Protein AF-A0A3B0WH65-F1 (afdb_monomer_lite)

Radius of gyration: 17.6 Å; chains: 1; bounding box: 37×39×39 Å

Foldseek 3Di:
DDCVVVLVVCPPHPNVVVSVCVVVVCCVVQPCVVPVCSVQVVVLVVVADPPDCPPPDDRWDWDFDPPDLAGEIAISDQDDPVSVVVNVVSVVSVDDAADGFYYYRNDTDDHVDSVSVVD

pLDDT: mean 86.98, std 14.29, range [37.62, 97.75]

Structure (mmCIF, N/CA/C/O backbone):
data_AF-A0A3B0WH65-F1
#
_entry.id   AF-A0A3B0WH65-F1
#
loop_
_atom_site.group_PDB
_atom_site.id
_atom_site.type_symbol
_atom_site.label_atom_id
_atom_site.label_alt_id
_atom_site.label_comp_id
_atom_site.label_asym_id
_atom_site.label_entity_id
_atom_site.label_seq_id
_atom_site.pdbx_PDB_ins_code
_atom_site.Cartn_x
_atom_site.Cartn_y
_atom_site.Cartn_z
_atom_site.occupancy
_atom_site.B_iso_or_equiv
_atom_site.auth_seq_id
_atom_site.auth_comp_id
_atom_site.auth_asym_id
_atom_site.auth_atom_id
_atom_site.pdbx_PDB_model_num
ATOM 1 N N . MET A 1 1 ? -5.323 2.605 -13.880 1.00 69.75 1 MET A N 1
ATOM 2 C CA . MET A 1 1 ? -4.071 2.865 -13.132 1.00 69.75 1 MET A CA 1
ATOM 3 C C . MET A 1 1 ? -3.263 3.878 -13.928 1.00 69.75 1 MET A C 1
ATOM 5 O O . MET A 1 1 ? -3.169 3.703 -15.133 1.00 69.75 1 MET A O 1
ATOM 9 N N . ASN A 1 2 ? -2.765 4.952 -13.312 1.00 82.69 2 ASN A N 1
ATOM 10 C CA . ASN A 1 2 ? -1.938 5.948 -14.005 1.00 82.69 2 ASN A CA 1
ATOM 11 C C . ASN A 1 2 ? -0.460 5.618 -13.758 1.00 82.69 2 ASN A C 1
ATOM 13 O O . ASN A 1 2 ? -0.014 5.680 -12.615 1.00 82.69 2 ASN A O 1
ATOM 17 N N . VAL A 1 3 ? 0.268 5.239 -14.810 1.00 90.00 3 VAL A N 1
ATOM 18 C CA . VAL A 1 3 ? 1.693 4.861 -14.741 1.00 90.00 3 VAL A CA 1
ATOM 19 C C . VAL A 1 3 ? 2.622 5.925 -15.319 1.00 90.00 3 VAL A C 1
ATOM 21 O O . VAL A 1 3 ? 3.833 5.761 -15.259 1.00 90.00 3 VAL A O 1
ATOM 24 N N . ASN A 1 4 ? 2.097 7.046 -15.819 1.00 92.94 4 ASN A N 1
ATOM 25 C CA . ASN A 1 4 ? 2.896 8.058 -16.518 1.00 92.94 4 ASN A CA 1
ATOM 26 C C . ASN A 1 4 ? 4.051 8.570 -15.653 1.00 92.94 4 ASN A C 1
ATOM 28 O O . ASN A 1 4 ? 5.181 8.686 -16.121 1.00 92.94 4 ASN A O 1
ATOM 32 N N . ARG A 1 5 ? 3.788 8.773 -14.355 1.00 93.31 5 ARG A N 1
ATOM 33 C CA . ARG A 1 5 ? 4.811 9.227 -13.412 1.00 93.31 5 ARG A CA 1
ATOM 34 C C . ARG A 1 5 ? 5.963 8.231 -13.253 1.00 93.31 5 ARG A C 1
ATOM 36 O O . ARG A 1 5 ? 7.098 8.651 -13.070 1.00 93.31 5 ARG A O 1
ATOM 43 N N . LEU A 1 6 ? 5.691 6.929 -13.337 1.00 93.62 6 LEU A N 1
ATOM 44 C CA . LEU A 1 6 ? 6.733 5.902 -13.302 1.00 93.62 6 LEU A CA 1
ATOM 45 C C . LEU A 1 6 ? 7.637 6.006 -14.538 1.00 93.62 6 LEU A C 1
ATOM 47 O O . LEU A 1 6 ? 8.855 6.009 -14.396 1.00 93.62 6 LEU A O 1
ATOM 51 N N . PHE A 1 7 ? 7.050 6.161 -15.728 1.00 94.94 7 PHE A N 1
ATOM 52 C CA . PHE A 1 7 ? 7.796 6.293 -16.985 1.00 94.94 7 PHE A CA 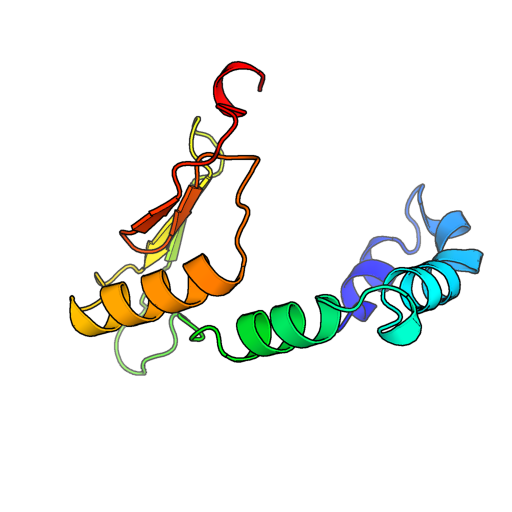1
ATOM 53 C C . PHE A 1 7 ? 8.672 7.549 -16.995 1.00 94.94 7 PHE A C 1
ATOM 55 O O . PHE A 1 7 ? 9.814 7.498 -17.440 1.00 94.94 7 PHE A O 1
ATOM 62 N N . GLU A 1 8 ? 8.167 8.663 -16.459 1.00 94.69 8 GLU A N 1
ATOM 63 C CA . GLU A 1 8 ? 8.951 9.889 -16.276 1.00 94.69 8 GLU A CA 1
ATOM 64 C C . GLU A 1 8 ? 10.156 9.680 -15.352 1.00 94.69 8 GLU A C 1
ATOM 66 O O . GLU A 1 8 ? 11.241 10.150 -15.668 1.00 94.69 8 GLU A O 1
ATOM 71 N N . LEU A 1 9 ? 9.974 8.982 -14.225 1.00 94.94 9 LEU A N 1
ATOM 72 C CA . LEU A 1 9 ? 11.039 8.739 -13.243 1.00 94.94 9 LEU A CA 1
ATOM 73 C C . LEU A 1 9 ? 12.101 7.749 -13.734 1.00 94.94 9 LEU A C 1
ATOM 75 O O . LEU A 1 9 ? 13.241 7.792 -13.278 1.00 94.94 9 LEU A O 1
ATOM 79 N N . MET A 1 10 ? 11.716 6.825 -14.611 1.00 96.25 10 MET A N 1
ATOM 80 C CA . MET A 1 10 ? 12.624 5.829 -15.175 1.00 96.25 10 MET A CA 1
ATOM 81 C C . MET A 1 10 ? 13.405 6.357 -16.377 1.00 96.25 10 MET A C 1
ATOM 83 O O . MET A 1 10 ? 14.479 5.821 -16.665 1.00 96.25 10 MET A O 1
ATOM 87 N N . ARG A 1 11 ? 12.893 7.388 -17.058 1.00 95.19 11 ARG A N 1
ATOM 88 C CA . ARG A 1 11 ? 13.588 8.020 -18.177 1.00 95.19 11 ARG A CA 1
ATOM 89 C C . ARG A 1 11 ? 14.926 8.585 -17.707 1.00 95.19 11 ARG A C 1
ATOM 91 O O . ARG A 1 11 ? 15.012 9.117 -16.604 1.00 95.19 11 ARG A O 1
ATOM 98 N N . GLU A 1 12 ? 15.965 8.427 -18.522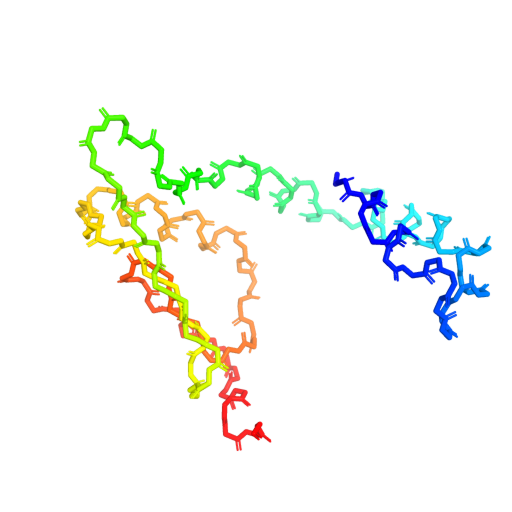 1.00 92.56 12 GLU A N 1
ATOM 99 C CA . GLU A 1 12 ? 17.339 8.861 -18.195 1.00 92.56 12 GLU A CA 1
ATOM 100 C C . GLU A 1 12 ? 17.947 8.170 -16.953 1.00 92.56 12 GLU A C 1
ATOM 102 O O . GLU A 1 12 ? 19.018 8.546 -16.473 1.00 92.56 12 GLU A O 1
ATOM 107 N N . SER A 1 13 ? 17.308 7.116 -16.438 1.00 95.50 13 SER A N 1
ATOM 108 C CA . SER A 1 13 ? 17.861 6.271 -15.380 1.00 95.50 13 SER A CA 1
ATOM 109 C C . SER A 1 13 ? 18.522 5.018 -15.963 1.00 95.50 13 SER A C 1
ATOM 111 O O . SER A 1 13 ? 18.403 4.702 -17.145 1.00 95.50 13 SER A O 1
ATOM 113 N N . LYS A 1 14 ? 19.155 4.209 -15.106 1.00 96.81 14 LYS A N 1
ATOM 114 C CA . LYS A 1 14 ? 19.660 2.877 -15.495 1.00 96.81 14 LYS A CA 1
ATOM 115 C C . LYS A 1 14 ? 18.560 1.911 -15.963 1.00 96.81 14 LYS A C 1
ATOM 117 O O . LYS A 1 14 ? 18.880 0.835 -16.454 1.00 96.81 14 LYS A O 1
ATOM 122 N N . LEU A 1 15 ? 17.291 2.269 -15.768 1.00 96.38 15 LEU A N 1
ATOM 123 C CA . LEU A 1 15 ? 16.129 1.475 -16.152 1.00 96.38 15 LEU A CA 1
ATOM 124 C C . LEU A 1 15 ? 15.496 1.935 -17.474 1.00 96.38 15 LEU A C 1
ATOM 126 O O . LEU A 1 15 ? 14.497 1.350 -17.880 1.00 96.38 15 LEU A O 1
ATOM 130 N N . ASP A 1 16 ? 16.053 2.952 -18.139 1.00 96.00 16 ASP A N 1
ATOM 131 C CA . ASP A 1 16 ? 15.484 3.551 -19.355 1.00 96.00 16 ASP A CA 1
ATOM 132 C C . ASP A 1 16 ? 15.233 2.513 -20.463 1.00 96.00 16 ASP A C 1
ATOM 134 O O . ASP A 1 16 ? 14.134 2.447 -21.006 1.00 96.00 16 ASP A O 1
ATOM 138 N N . ALA A 1 17 ? 16.178 1.591 -20.680 1.00 96.38 17 ALA A N 1
ATOM 139 C CA . ALA A 1 17 ? 16.040 0.510 -21.662 1.00 96.38 17 ALA A CA 1
ATOM 140 C C . ALA A 1 17 ? 14.815 -0.396 -21.419 1.00 96.38 17 ALA A C 1
ATOM 142 O O . ALA A 1 17 ? 14.281 -0.990 -22.351 1.00 96.38 17 ALA A O 1
ATOM 143 N N . TRP A 1 18 ? 14.332 -0.509 -20.176 1.00 97.19 18 TRP A N 1
ATOM 144 C CA . TRP A 1 18 ? 13.152 -1.324 -19.876 1.00 97.19 18 TRP A CA 1
ATOM 145 C C . TRP A 1 18 ? 11.850 -0.672 -20.368 1.00 97.19 18 TRP A C 1
ATOM 147 O O . TRP A 1 18 ? 10.862 -1.373 -20.610 1.00 97.19 18 TRP A O 1
ATOM 157 N N . LEU A 1 19 ? 11.844 0.650 -20.583 1.00 95.81 19 LEU A N 1
ATOM 158 C CA . LEU A 1 19 ? 10.677 1.390 -21.070 1.00 95.81 19 LEU A CA 1
ATOM 159 C C . LEU A 1 19 ? 10.203 0.912 -22.447 1.00 95.81 19 LEU A C 1
ATOM 161 O O . LEU A 1 19 ? 9.009 1.005 -22.724 1.00 95.81 19 LEU A O 1
ATOM 165 N N . GLU A 1 20 ? 11.097 0.345 -23.266 1.00 95.62 20 GLU A N 1
ATOM 166 C CA . GLU A 1 20 ? 10.770 -0.209 -24.587 1.00 95.62 20 GLU A CA 1
ATOM 167 C C . GLU A 1 20 ? 9.718 -1.326 -24.519 1.00 95.62 20 GLU A C 1
ATOM 169 O O . GLU A 1 20 ? 8.906 -1.476 -25.430 1.00 95.62 20 GLU A O 1
ATOM 174 N N . THR A 1 21 ? 9.705 -2.101 -23.429 1.00 96.69 21 THR A N 1
ATOM 175 C CA . THR A 1 21 ? 8.800 -3.253 -23.262 1.00 96.69 21 THR A CA 1
ATOM 176 C C . THR A 1 21 ? 7.804 -3.097 -22.118 1.00 96.69 21 THR A C 1
ATOM 178 O O . THR A 1 21 ? 6.822 -3.837 -22.054 1.00 96.69 21 THR A O 1
ATOM 181 N N . LEU A 1 22 ? 8.055 -2.166 -21.194 1.00 95.00 22 LEU A N 1
ATOM 182 C CA . LEU A 1 22 ? 7.321 -2.072 -19.932 1.00 95.00 22 LEU A CA 1
ATOM 183 C C . LEU A 1 22 ? 5.822 -1.806 -20.130 1.00 95.00 22 LEU A C 1
ATOM 185 O O . LEU A 1 22 ? 5.008 -2.394 -19.422 1.00 95.00 22 LEU A O 1
ATOM 189 N N . ASP A 1 23 ? 5.440 -0.952 -21.084 1.00 93.31 23 ASP A N 1
ATOM 190 C CA . ASP A 1 23 ? 4.026 -0.614 -21.320 1.00 93.31 23 ASP A CA 1
ATOM 191 C C . ASP A 1 23 ? 3.204 -1.845 -21.728 1.00 93.31 23 ASP A C 1
ATOM 193 O O . ASP A 1 23 ? 2.145 -2.123 -21.161 1.00 93.31 23 ASP A O 1
ATOM 197 N N . GLU A 1 24 ? 3.739 -2.641 -22.652 1.00 93.25 24 GLU A N 1
ATOM 198 C CA . GLU A 1 24 ? 3.101 -3.874 -23.105 1.00 93.25 24 GLU A CA 1
ATOM 199 C C . GLU A 1 24 ? 3.050 -4.921 -21.981 1.00 93.25 24 GLU A C 1
ATOM 201 O O . GLU A 1 24 ? 2.014 -5.543 -21.747 1.00 93.25 24 GLU A O 1
ATOM 206 N N . GLN A 1 25 ? 4.131 -5.057 -21.206 1.00 93.94 25 GLN A N 1
ATOM 207 C CA . GLN A 1 25 ? 4.173 -5.959 -20.050 1.00 93.94 25 GLN A CA 1
ATOM 208 C C . GLN A 1 25 ? 3.133 -5.592 -18.982 1.00 93.94 25 GLN A C 1
ATOM 210 O O . GLN A 1 25 ? 2.489 -6.481 -18.424 1.00 93.94 25 GLN A O 1
ATOM 215 N N . ILE A 1 26 ? 2.925 -4.299 -18.712 1.00 92.25 26 ILE A N 1
ATOM 216 C CA . ILE A 1 26 ? 1.899 -3.829 -17.770 1.00 92.25 26 ILE A CA 1
ATOM 217 C C . ILE A 1 26 ? 0.499 -4.168 -18.291 1.00 92.25 26 ILE A C 1
ATOM 219 O O . ILE A 1 26 ? -0.322 -4.676 -17.524 1.00 92.25 26 ILE A O 1
ATOM 223 N N . LYS A 1 27 ? 0.219 -3.924 -19.578 1.00 89.50 27 LYS A N 1
ATOM 224 C CA . LYS A 1 27 ? -1.082 -4.241 -20.194 1.00 89.50 27 LYS A CA 1
ATOM 225 C C . LYS A 1 27 ? -1.396 -5.731 -20.118 1.00 89.50 27 LYS A C 1
ATOM 227 O O . LYS A 1 27 ? -2.498 -6.100 -19.719 1.00 89.50 27 LYS A O 1
ATOM 232 N N . GLN A 1 28 ? -0.421 -6.579 -20.435 1.00 89.62 28 GLN A N 1
ATOM 233 C CA . GLN A 1 28 ? -0.575 -8.032 -20.366 1.00 89.62 28 GLN A CA 1
ATOM 234 C C . GLN A 1 28 ? -0.726 -8.523 -18.919 1.00 89.62 28 GLN A C 1
ATOM 236 O O . GLN A 1 28 ? -1.600 -9.340 -18.624 1.00 89.62 28 GLN A O 1
ATOM 241 N N . GLY A 1 29 ? 0.089 -8.000 -17.999 1.00 87.62 29 GLY A N 1
ATOM 242 C CA . GLY A 1 29 ? 0.083 -8.394 -16.589 1.00 87.62 29 GLY A CA 1
ATOM 243 C C . GLY A 1 29 ? -1.155 -7.939 -15.811 1.00 87.62 29 GLY A C 1
ATOM 244 O O . GLY A 1 29 ? -1.539 -8.597 -14.847 1.00 87.62 29 GLY A O 1
ATOM 245 N N . LEU A 1 30 ? -1.800 -6.846 -16.230 1.00 85.00 30 LEU A N 1
ATOM 246 C CA . LEU A 1 30 ? -3.014 -6.295 -15.613 1.00 85.00 30 LEU A CA 1
ATOM 247 C C . LEU A 1 30 ? -4.271 -6.505 -16.474 1.00 85.00 30 LEU A C 1
ATOM 249 O O . LEU A 1 30 ? -5.246 -5.763 -16.340 1.00 85.00 30 LEU A O 1
ATOM 253 N N . CYS A 1 31 ? -4.264 -7.511 -17.350 1.00 81.19 31 CYS A N 1
ATOM 254 C CA . CYS A 1 31 ? -5.432 -7.869 -18.144 1.00 81.19 31 CYS A CA 1
ATOM 255 C C . CYS A 1 31 ? -6.474 -8.619 -17.295 1.00 81.19 31 CYS A C 1
ATOM 257 O O . CYS A 1 31 ? -6.165 -9.617 -16.637 1.00 81.19 31 CYS A O 1
ATOM 259 N N . ASN A 1 32 ? -7.726 -8.152 -17.329 1.00 71.12 32 ASN A N 1
ATOM 260 C CA . ASN A 1 32 ? -8.833 -8.755 -16.579 1.00 71.12 32 ASN A CA 1
ATOM 261 C C . ASN A 1 32 ? -9.188 -10.169 -17.065 1.00 71.12 32 ASN A C 1
ATOM 263 O O . ASN A 1 32 ? -9.625 -10.983 -16.254 1.00 71.12 32 ASN A O 1
ATOM 267 N N . ASP A 1 33 ? -8.941 -10.482 -18.340 1.00 69.56 33 ASP A N 1
ATOM 268 C CA . ASP A 1 33 ? -9.236 -11.800 -18.919 1.00 69.56 33 ASP A CA 1
ATOM 269 C C . ASP A 1 33 ? -8.373 -12.914 -18.302 1.00 69.56 33 ASP A C 1
ATOM 271 O O . ASP A 1 33 ? -8.770 -14.077 -18.266 1.00 69.56 33 ASP A O 1
ATOM 275 N N . THR A 1 34 ? -7.210 -12.552 -17.754 1.00 65.31 34 THR A N 1
ATOM 276 C CA . THR A 1 34 ? -6.245 -13.491 -17.169 1.00 65.31 34 THR A CA 1
ATOM 277 C C . THR A 1 34 ? -6.472 -13.707 -15.666 1.00 65.31 34 THR A C 1
ATOM 279 O O . THR A 1 34 ? -6.111 -14.753 -15.127 1.00 65.31 34 THR A O 1
ATOM 282 N N . TYR A 1 35 ? -7.085 -12.744 -14.964 1.00 73.19 35 TYR A N 1
ATOM 283 C CA . TYR A 1 35 ? -7.181 -12.743 -13.499 1.00 73.19 35 TYR A CA 1
ATOM 284 C C . TYR A 1 35 ? -8.588 -12.385 -13.008 1.00 73.19 35 TYR A C 1
ATOM 286 O O . TYR A 1 35 ? -8.899 -11.226 -12.743 1.00 73.19 35 TYR A O 1
ATOM 294 N N . GLY A 1 36 ? -9.422 -13.399 -12.760 1.00 78.06 36 GLY A N 1
ATOM 295 C CA . GLY A 1 36 ? -10.838 -13.209 -12.401 1.00 78.06 36 GLY A CA 1
ATOM 296 C C . GLY A 1 36 ? -11.127 -12.389 -11.130 1.00 78.06 36 GLY A C 1
ATOM 297 O O . GLY A 1 36 ? -12.251 -11.931 -10.949 1.00 78.06 36 GLY A O 1
ATOM 298 N N . LYS A 1 37 ? -10.142 -12.163 -10.246 1.00 84.88 37 LYS A N 1
ATOM 299 C CA . LYS A 1 37 ? -10.293 -11.299 -9.054 1.00 84.88 37 LYS A CA 1
ATOM 300 C C . LYS A 1 37 ? -9.855 -9.850 -9.272 1.00 84.88 37 LYS A C 1
ATOM 302 O O . LYS A 1 37 ? -10.177 -9.000 -8.443 1.00 84.88 37 LYS A O 1
ATOM 307 N N . LEU A 1 38 ? -9.144 -9.558 -10.363 1.00 87.38 38 LEU A N 1
ATOM 308 C CA . LEU A 1 38 ? -8.526 -8.253 -10.592 1.00 87.38 38 LEU A CA 1
ATOM 309 C C . LEU A 1 38 ? -9.565 -7.133 -10.651 1.00 87.38 38 LEU A C 1
ATOM 311 O O . LEU A 1 38 ? -9.392 -6.119 -9.980 1.00 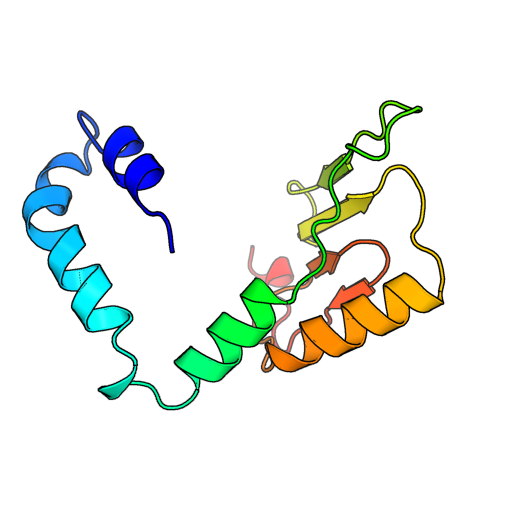87.38 38 LEU A O 1
ATOM 315 N N . ALA A 1 39 ? -10.675 -7.347 -11.360 1.00 87.81 39 ALA A N 1
ATOM 316 C CA . ALA A 1 39 ? -11.771 -6.384 -11.426 1.00 87.81 39 ALA A CA 1
ATOM 317 C C . ALA A 1 39 ? -12.354 -6.064 -10.035 1.00 87.81 39 ALA A C 1
ATOM 319 O O . ALA A 1 39 ? -12.593 -4.901 -9.712 1.00 87.81 39 ALA A O 1
ATOM 320 N N . GLY A 1 40 ? -12.517 -7.081 -9.180 1.00 88.94 40 GLY A N 1
ATOM 321 C CA . GLY A 1 40 ? -12.991 -6.904 -7.805 1.00 88.94 40 GLY A CA 1
ATOM 322 C C . GLY A 1 40 ? -12.011 -6.102 -6.948 1.00 88.94 40 GLY A C 1
ATOM 323 O O . GLY A 1 40 ? -12.414 -5.175 -6.251 1.00 88.94 40 GLY A O 1
ATOM 324 N N . TRP A 1 41 ? -10.712 -6.393 -7.049 1.00 89.81 41 TRP A N 1
ATOM 325 C CA . TRP A 1 41 ? -9.683 -5.628 -6.339 1.00 89.81 41 TRP A CA 1
ATOM 326 C C . TRP A 1 41 ? -9.557 -4.193 -6.850 1.00 89.81 41 TRP A C 1
ATOM 328 O O . TRP A 1 41 ? -9.387 -3.280 -6.049 1.00 89.81 41 TRP A O 1
ATOM 338 N N . GLN A 1 42 ? -9.683 -3.964 -8.158 1.00 89.31 42 GLN A N 1
ATOM 339 C CA . GLN A 1 42 ? -9.704 -2.618 -8.730 1.00 89.31 42 GLN A CA 1
ATOM 340 C C . GLN A 1 42 ? -10.895 -1.809 -8.212 1.00 89.31 42 GLN A C 1
ATOM 342 O O . GLN A 1 42 ? -10.710 -0.660 -7.815 1.00 89.31 42 GLN A O 1
ATOM 347 N N . ALA A 1 43 ? -12.089 -2.405 -8.166 1.00 90.12 43 ALA A N 1
ATOM 348 C CA . ALA A 1 43 ? -13.273 -1.760 -7.608 1.00 90.12 43 ALA A CA 1
ATOM 349 C C . ALA A 1 43 ? -13.094 -1.444 -6.114 1.00 90.12 43 ALA A C 1
ATOM 351 O O . ALA A 1 43 ? -13.371 -0.323 -5.693 1.00 90.12 43 ALA A O 1
ATOM 352 N N . ALA A 1 44 ? -12.557 -2.384 -5.330 1.00 91.12 44 ALA A N 1
ATOM 353 C CA . ALA A 1 44 ? -12.255 -2.162 -3.917 1.00 91.12 44 ALA A CA 1
ATOM 354 C C . ALA A 1 44 ? -11.248 -1.014 -3.719 1.00 91.12 44 ALA A C 1
ATOM 356 O O . ALA A 1 44 ? -11.479 -0.127 -2.901 1.00 91.12 44 ALA A O 1
ATOM 357 N N . LEU A 1 45 ? -10.171 -0.976 -4.515 1.00 89.94 45 LEU A N 1
ATOM 358 C CA . LEU A 1 45 ? -9.176 0.103 -4.491 1.00 89.94 45 LEU A CA 1
ATOM 359 C C . LEU A 1 45 ? -9.770 1.462 -4.876 1.00 89.94 45 LEU A C 1
ATOM 361 O O . LEU A 1 45 ? -9.402 2.471 -4.286 1.00 89.94 45 LEU A O 1
ATOM 365 N N . GLN A 1 46 ? -10.670 1.505 -5.861 1.00 90.06 46 GLN A N 1
ATOM 366 C CA . GLN A 1 46 ? -11.353 2.737 -6.266 1.00 90.06 46 GLN A CA 1
ATOM 367 C C . GLN A 1 46 ? -12.362 3.216 -5.226 1.00 90.06 46 GLN A C 1
ATOM 369 O O . GLN A 1 46 ? -12.577 4.420 -5.103 1.00 90.06 46 GLN A O 1
ATOM 374 N N . ALA A 1 47 ? -12.981 2.286 -4.500 1.00 88.94 47 ALA A N 1
ATOM 375 C CA . ALA A 1 47 ? -13.935 2.614 -3.460 1.00 88.94 47 ALA A CA 1
ATOM 376 C C . ALA A 1 47 ? -13.249 3.234 -2.238 1.00 88.94 47 ALA A C 1
ATOM 378 O O . ALA A 1 47 ? -13.898 4.037 -1.570 1.00 88.94 47 ALA A O 1
ATOM 379 N N . LEU A 1 48 ? -11.983 2.871 -1.946 1.00 88.75 48 LEU A N 1
ATOM 380 C CA . LEU A 1 48 ? -11.245 3.327 -0.758 1.00 88.75 48 LEU A CA 1
ATOM 381 C C . LEU A 1 48 ? -11.378 4.843 -0.551 1.00 88.75 48 LEU A C 1
ATOM 383 O O . LEU A 1 48 ? -11.161 5.615 -1.492 1.00 88.75 48 LEU A O 1
ATOM 387 N N . PRO A 1 49 ? -11.706 5.286 0.678 1.00 84.69 49 PRO A N 1
ATOM 388 C CA . PRO A 1 49 ? -11.871 6.701 0.948 1.00 84.69 49 PRO A CA 1
ATOM 389 C C . PRO A 1 49 ? -10.547 7.422 0.707 1.00 84.69 49 PRO A C 1
ATOM 391 O O . PRO A 1 49 ? -9.481 6.984 1.150 1.00 84.69 49 PRO A O 1
ATOM 394 N N . ARG A 1 50 ? -10.608 8.566 0.022 1.00 81.50 50 ARG A N 1
ATOM 395 C CA . ARG A 1 50 ? -9.472 9.486 -0.016 1.00 81.50 50 ARG A CA 1
ATOM 396 C C . ARG A 1 50 ? -9.378 10.179 1.327 1.00 81.50 50 ARG A C 1
ATOM 398 O O . ARG A 1 50 ? -10.016 11.197 1.562 1.00 81.50 50 ARG A O 1
ATOM 405 N N . ILE A 1 51 ? -8.548 9.623 2.192 1.00 77.88 51 ILE A N 1
ATOM 406 C CA . ILE A 1 51 ? -8.170 10.262 3.443 1.00 77.88 51 ILE A CA 1
ATOM 407 C C . ILE A 1 51 ? -7.067 11.248 3.075 1.00 77.88 51 ILE A C 1
ATOM 409 O O . ILE A 1 51 ? -5.885 10.925 3.101 1.00 77.88 51 ILE A O 1
ATOM 413 N N . THR A 1 52 ? -7.464 12.420 2.592 1.00 60.78 52 THR A N 1
ATOM 414 C CA . THR A 1 52 ? -6.557 13.524 2.264 1.00 60.78 52 THR A CA 1
ATOM 415 C C . THR A 1 52 ? -6.684 14.626 3.302 1.00 60.78 52 THR A C 1
ATOM 417 O O . THR A 1 52 ? -7.774 14.889 3.795 1.00 60.78 52 THR A O 1
ATOM 420 N N . SER A 1 53 ? -5.579 15.326 3.559 1.00 49.97 53 SER A N 1
ATOM 421 C CA . SER A 1 53 ? -5.425 16.552 4.364 1.00 49.97 53 SER A CA 1
ATOM 422 C C . SER A 1 53 ? -6.315 17.748 3.964 1.00 49.97 53 SER A C 1
ATOM 424 O O . SER A 1 53 ? -5.997 18.881 4.313 1.00 49.97 53 SER A O 1
ATOM 426 N N . GLN A 1 54 ? -7.359 17.535 3.164 1.00 39.41 54 GLN A N 1
ATOM 427 C CA . GLN A 1 54 ? -8.099 18.563 2.435 1.00 39.41 54 GLN A CA 1
ATOM 428 C C . GLN A 1 54 ? -9.539 18.746 2.915 1.00 39.41 54 GLN A C 1
ATOM 430 O O . GLN A 1 54 ? -10.353 19.256 2.150 1.00 39.41 54 GLN A O 1
ATOM 435 N N . ASP A 1 55 ? -9.852 18.414 4.171 1.00 40.88 55 ASP A N 1
ATOM 436 C CA . ASP A 1 55 ? -10.998 19.074 4.791 1.00 40.88 55 ASP A CA 1
ATOM 437 C C . ASP A 1 55 ? -10.589 20.494 5.201 1.00 40.88 55 ASP A C 1
ATOM 439 O O . ASP A 1 55 ? -9.761 20.755 6.079 1.00 40.88 55 ASP A O 1
ATOM 443 N N . THR A 1 56 ? -11.124 21.419 4.418 1.00 40.62 56 THR A N 1
ATOM 444 C CA . THR A 1 56 ? -10.951 22.864 4.419 1.00 40.62 56 THR A CA 1
ATOM 445 C C . THR A 1 56 ? -11.299 23.480 5.770 1.00 40.62 56 THR A C 1
ATOM 447 O O . THR A 1 56 ? -12.422 23.921 5.984 1.00 40.62 56 THR A O 1
ATOM 450 N N . SER A 1 57 ? -10.341 23.509 6.697 1.00 38.91 57 SER A N 1
ATOM 451 C CA . SER A 1 57 ? -10.155 24.573 7.710 1.00 38.91 57 SER A CA 1
ATOM 452 C C . SER A 1 57 ? -9.009 24.294 8.685 1.00 38.91 57 SER A C 1
ATOM 454 O O . SER A 1 57 ? -8.621 25.209 9.408 1.00 38.91 57 SER A O 1
ATOM 456 N N . GLN A 1 58 ? -8.394 23.105 8.675 1.00 37.62 58 GLN A N 1
ATOM 457 C CA . GLN A 1 58 ? -7.165 22.854 9.431 1.00 37.62 58 GLN A CA 1
ATOM 458 C C . GLN A 1 58 ? -6.173 22.016 8.624 1.00 37.62 58 GLN A C 1
ATOM 460 O O . GLN A 1 58 ? -6.504 20.959 8.095 1.00 37.62 58 GLN A O 1
ATOM 465 N N . SER A 1 59 ? -4.939 22.515 8.537 1.00 39.16 59 SER A N 1
ATOM 466 C CA . SER A 1 59 ? -3.784 21.842 7.939 1.00 39.16 59 SER A CA 1
ATOM 467 C C . SER A 1 59 ? -3.552 20.489 8.619 1.00 39.16 59 SER A C 1
ATOM 469 O O . SER A 1 59 ? -2.852 20.400 9.624 1.00 39.16 59 SER A O 1
ATOM 471 N N . THR A 1 60 ? -4.167 19.430 8.098 1.00 47.34 60 THR A N 1
ATOM 472 C CA . THR A 1 60 ? -4.152 18.106 8.731 1.00 47.34 60 THR A CA 1
ATOM 473 C C . THR A 1 60 ? -3.028 17.277 8.108 1.00 47.34 60 THR A C 1
ATOM 475 O O . THR A 1 60 ? -3.223 16.556 7.127 1.00 47.34 60 THR A O 1
ATOM 478 N N . SER A 1 61 ? -1.813 17.428 8.641 1.00 59.75 61 SER A N 1
ATOM 479 C CA . SER A 1 61 ? -0.624 16.672 8.223 1.00 59.75 61 SER A CA 1
ATOM 480 C C . SER A 1 61 ? -0.809 15.176 8.484 1.00 59.75 61 SER A C 1
ATOM 482 O O . SER A 1 61 ? -1.148 14.775 9.591 1.00 59.75 61 SER A O 1
ATOM 484 N N . GLN A 1 62 ? -0.570 14.327 7.489 1.00 75.50 62 GLN A N 1
ATOM 485 C CA . GLN A 1 62 ? -0.487 12.885 7.729 1.00 75.50 62 GLN A CA 1
ATOM 486 C C . GLN A 1 62 ? 0.875 12.543 8.326 1.00 75.50 62 GLN A C 1
ATOM 488 O O . GLN A 1 62 ? 1.892 13.105 7.919 1.00 75.50 62 GLN A O 1
ATOM 493 N N . TYR A 1 63 ? 0.893 11.615 9.277 1.00 84.62 63 TYR A N 1
ATOM 494 C CA . TYR A 1 63 ? 2.131 11.069 9.818 1.00 84.62 63 TYR A CA 1
ATOM 495 C C . TYR A 1 63 ? 2.405 9.724 9.157 1.00 84.62 63 TYR A C 1
ATOM 497 O O . TYR A 1 63 ? 1.591 8.808 9.265 1.00 84.62 63 TYR A O 1
ATOM 505 N N . ILE A 1 64 ? 3.531 9.629 8.455 1.00 92.12 64 ILE A N 1
ATOM 506 C CA . ILE A 1 64 ? 3.981 8.412 7.782 1.00 92.12 64 ILE A CA 1
ATOM 507 C C . ILE A 1 64 ? 5.267 7.962 8.469 1.00 92.12 64 ILE A C 1
ATOM 509 O O . ILE A 1 64 ? 6.226 8.731 8.532 1.00 92.12 64 ILE A O 1
ATOM 513 N N . ASP A 1 65 ? 5.287 6.720 8.944 1.00 93.94 65 ASP A N 1
ATOM 514 C CA . ASP A 1 65 ? 6.479 6.076 9.483 1.00 93.94 65 ASP A CA 1
ATOM 515 C C . ASP A 1 65 ? 6.819 4.829 8.663 1.00 93.94 65 ASP A C 1
ATOM 517 O O . ASP A 1 65 ? 6.056 3.862 8.593 1.00 93.94 65 ASP A O 1
ATOM 521 N N . LEU A 1 66 ? 7.977 4.900 8.007 1.00 95.25 66 LEU A N 1
ATOM 522 C CA . LEU A 1 66 ? 8.571 3.820 7.220 1.00 95.25 66 LEU A CA 1
ATOM 523 C C . LEU A 1 66 ? 9.885 3.322 7.839 1.00 95.25 66 LEU A C 1
ATOM 525 O O . LEU A 1 66 ? 10.507 2.423 7.280 1.00 95.25 66 LEU A O 1
ATOM 529 N N . ASN A 1 67 ? 10.332 3.922 8.948 1.00 94.81 67 ASN A N 1
ATOM 530 C CA . ASN A 1 67 ? 11.585 3.588 9.624 1.00 94.81 67 ASN A CA 1
ATOM 531 C C . ASN A 1 67 ? 11.317 2.860 10.949 1.00 94.81 67 ASN A C 1
ATOM 533 O O . ASN A 1 67 ? 11.983 3.085 11.961 1.00 94.81 67 ASN A O 1
ATOM 537 N N . SER A 1 68 ? 10.320 1.986 10.935 1.00 93.44 68 SER A N 1
ATOM 538 C CA . SER A 1 68 ? 9.976 1.111 12.044 1.00 93.44 68 SER A CA 1
ATOM 539 C C . SER A 1 68 ? 9.569 -0.270 11.520 1.00 93.44 68 SER A C 1
ATOM 541 O O . SER A 1 68 ? 9.351 -0.439 10.316 1.00 93.44 68 SER A O 1
ATOM 543 N N . PRO A 1 69 ? 9.472 -1.287 12.398 1.00 93.62 69 PRO A N 1
ATOM 544 C CA . PRO A 1 69 ? 9.063 -2.634 12.001 1.00 93.62 69 PRO A CA 1
ATOM 545 C C . PRO A 1 69 ? 7.670 -2.700 11.345 1.00 93.62 69 PRO A C 1
ATOM 547 O O . PRO A 1 69 ? 7.366 -3.661 10.646 1.00 93.62 69 PRO A O 1
ATOM 550 N N . GLN A 1 70 ? 6.809 -1.698 11.553 1.00 95.38 70 GLN A N 1
ATOM 551 C CA . GLN A 1 70 ? 5.460 -1.641 10.993 1.00 95.38 70 GLN A CA 1
ATOM 552 C C . GLN A 1 70 ? 5.327 -0.430 10.070 1.00 95.38 70 GLN A C 1
ATOM 554 O O . GLN A 1 70 ? 5.450 0.712 10.504 1.00 95.38 70 GLN A O 1
ATOM 559 N N . VAL A 1 71 ? 4.988 -0.667 8.803 1.00 96.12 71 VAL A N 1
ATOM 560 C CA . VAL A 1 71 ? 4.705 0.428 7.866 1.00 96.12 71 VAL A CA 1
ATOM 561 C C . VAL A 1 71 ? 3.404 1.101 8.282 1.00 96.12 71 VAL A C 1
ATOM 563 O O . VAL A 1 71 ? 2.339 0.476 8.249 1.00 96.12 71 VAL A O 1
ATOM 566 N N . SER A 1 72 ? 3.498 2.370 8.670 1.00 95.12 72 SER A N 1
ATOM 567 C CA . SER A 1 72 ? 2.423 3.056 9.377 1.00 95.12 72 SER A CA 1
ATOM 568 C C . SER A 1 72 ? 2.054 4.378 8.718 1.00 95.1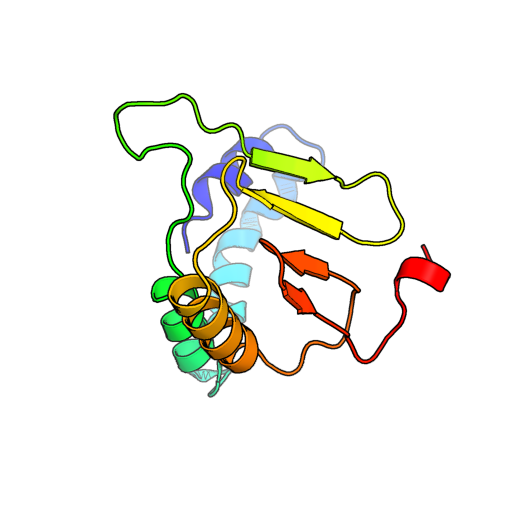2 72 SER A C 1
ATOM 570 O O . SER A 1 72 ? 2.916 5.182 8.366 1.00 95.12 72 SER A O 1
ATOM 572 N N . VAL A 1 73 ? 0.754 4.632 8.595 1.00 92.88 73 VAL A N 1
ATOM 573 C CA . VAL A 1 73 ? 0.205 5.937 8.222 1.00 92.88 73 VAL A CA 1
ATOM 574 C C . VAL A 1 73 ? -0.933 6.302 9.160 1.00 92.88 73 VAL A C 1
ATOM 576 O O . VAL A 1 73 ? -1.825 5.499 9.421 1.00 92.88 73 VAL A O 1
ATOM 579 N N . ASN A 1 74 ? -0.916 7.533 9.659 1.00 89.06 74 ASN A N 1
ATOM 580 C CA . ASN A 1 74 ? -1.941 8.075 10.537 1.00 89.06 74 ASN A CA 1
ATOM 581 C C . ASN A 1 74 ? -2.442 9.420 10.021 1.00 89.06 74 ASN A C 1
ATOM 583 O O . ASN A 1 74 ? -1.685 10.234 9.488 1.00 89.06 74 ASN A O 1
ATOM 587 N N . ALA A 1 75 ? -3.744 9.648 10.181 1.00 84.50 75 ALA A N 1
ATOM 588 C CA . ALA A 1 75 ? -4.322 10.963 9.950 1.00 84.50 75 ALA A CA 1
ATOM 589 C C . ALA A 1 75 ? -4.000 11.846 11.166 1.00 84.50 75 ALA A C 1
ATOM 591 O O . ALA A 1 75 ? -3.948 11.334 12.284 1.00 84.50 75 ALA A O 1
ATOM 592 N N . ALA A 1 76 ? -3.773 13.150 10.967 1.00 80.00 76 ALA A N 1
ATOM 593 C CA . ALA A 1 76 ? -3.524 14.053 12.101 1.00 80.00 76 ALA A CA 1
ATOM 594 C C . ALA A 1 76 ? -4.721 14.111 13.057 1.00 80.00 76 ALA A C 1
ATOM 596 O O . ALA A 1 76 ? -4.539 14.207 14.267 1.00 80.00 76 ALA A O 1
ATOM 597 N N . LEU A 1 77 ? -5.936 14.024 12.511 1.00 82.38 77 LEU A N 1
ATOM 598 C CA . LEU A 1 77 ? -7.149 13.805 13.283 1.00 82.38 77 LEU A CA 1
ATOM 599 C C . LEU A 1 77 ? -7.518 12.329 13.214 1.00 82.38 77 LEU A C 1
ATOM 601 O O . LEU A 1 77 ? -7.541 11.734 12.135 1.00 82.38 77 LEU A O 1
ATOM 605 N N . ALA A 1 78 ? -7.798 11.743 14.374 1.00 83.19 78 ALA A N 1
ATOM 606 C CA . ALA A 1 78 ? -8.272 10.373 14.439 1.00 83.19 78 ALA A CA 1
ATOM 607 C C . ALA A 1 78 ? -9.608 10.255 13.697 1.00 83.19 78 ALA A C 1
ATOM 609 O O . ALA A 1 78 ? -10.514 11.059 13.911 1.00 83.19 78 ALA A O 1
ATOM 610 N N . LEU A 1 79 ? -9.721 9.226 12.857 1.00 87.00 79 LEU A N 1
ATOM 611 C CA . LEU A 1 79 ? -10.988 8.864 12.236 1.00 87.00 79 LEU A CA 1
ATOM 612 C C . LEU A 1 79 ? -12.024 8.527 13.313 1.00 87.00 79 LEU A C 1
ATOM 614 O O . LEU A 1 79 ? -11.687 7.929 14.344 1.00 87.00 79 LEU A O 1
ATOM 618 N N . SER A 1 80 ? -13.281 8.863 13.041 1.00 89.38 80 SER A N 1
ATOM 619 C CA . SER A 1 80 ? -14.412 8.387 13.833 1.00 89.38 80 SER A CA 1
ATOM 620 C C . SER A 1 80 ? -14.517 6.861 13.775 1.00 89.38 80 SER A C 1
ATOM 622 O O . SER A 1 80 ? -14.022 6.212 12.850 1.00 89.38 80 SER A O 1
ATOM 624 N N . ASP A 1 81 ? -15.204 6.265 14.748 1.00 91.00 81 ASP A N 1
ATOM 625 C CA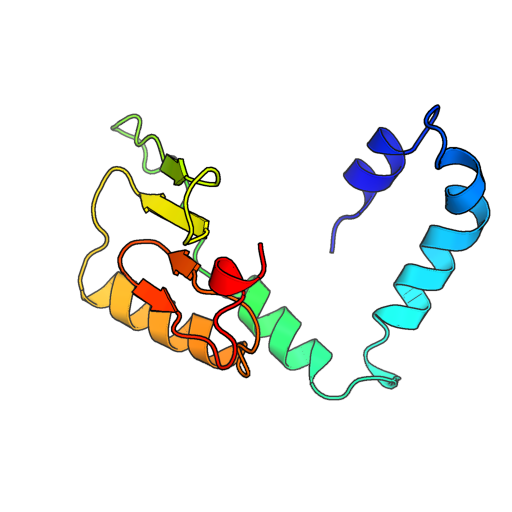 . ASP A 1 81 ? -15.375 4.809 14.788 1.00 91.00 81 ASP A CA 1
ATOM 626 C C . ASP A 1 81 ? -16.119 4.281 13.553 1.00 91.00 81 ASP A C 1
ATOM 628 O O . ASP A 1 81 ? -15.788 3.216 13.037 1.00 91.00 81 ASP A O 1
ATOM 632 N N . GLN A 1 82 ? -17.070 5.052 13.018 1.00 90.75 82 GLN A N 1
ATOM 633 C CA . GLN A 1 82 ? -17.775 4.699 11.786 1.00 90.75 82 GLN A CA 1
ATOM 634 C C . GLN A 1 82 ? -16.837 4.694 10.569 1.00 90.75 82 GLN A C 1
ATOM 636 O O . GLN A 1 82 ? -16.880 3.758 9.770 1.00 90.75 82 GLN A O 1
ATOM 641 N N . GLU A 1 83 ? -15.969 5.699 10.434 1.00 90.19 83 GLU A N 1
ATOM 642 C CA . GLU A 1 83 ? -14.981 5.762 9.350 1.00 90.19 83 GLU A CA 1
ATOM 643 C C . GLU A 1 83 ? -13.950 4.636 9.460 1.00 90.19 83 GLU A C 1
ATOM 645 O O . GLU A 1 83 ? -13.604 4.026 8.448 1.00 90.19 83 GLU A O 1
ATOM 650 N N . LYS A 1 84 ? -13.500 4.306 10.680 1.00 91.25 84 LYS A N 1
ATOM 651 C CA . LYS A 1 84 ? -12.610 3.160 10.921 1.00 91.25 84 LYS A CA 1
ATOM 652 C C . LYS A 1 84 ? -13.270 1.846 10.525 1.00 91.25 84 LYS A C 1
ATOM 654 O O . LYS A 1 84 ? -12.655 1.064 9.808 1.00 91.25 84 LYS A O 1
ATOM 659 N N . LEU A 1 85 ? -14.521 1.616 10.929 1.00 92.44 85 LEU A N 1
ATOM 660 C CA . LEU A 1 85 ? -15.269 0.410 10.560 1.00 92.44 85 LEU A CA 1
ATOM 661 C C . LEU A 1 85 ? -15.443 0.292 9.042 1.00 92.44 85 LEU A C 1
ATOM 663 O O . LEU A 1 85 ? -15.267 -0.790 8.478 1.00 92.44 85 LEU A O 1
ATOM 667 N N . GLN A 1 86 ? -15.754 1.402 8.368 1.00 91.56 86 GLN A N 1
ATOM 668 C CA . GLN A 1 86 ? -15.870 1.435 6.913 1.00 91.56 86 GLN A CA 1
ATOM 669 C C . GLN A 1 86 ? -14.526 1.125 6.242 1.00 91.56 86 GLN A C 1
ATOM 671 O O . GLN A 1 86 ? -14.462 0.263 5.364 1.00 91.56 86 GLN A O 1
ATOM 676 N N . LEU A 1 87 ? -13.449 1.780 6.677 1.00 92.50 87 LEU A N 1
ATOM 677 C CA . LEU A 1 87 ? -12.109 1.554 6.147 1.00 92.50 87 LEU A CA 1
ATOM 678 C C . LEU A 1 87 ? -11.656 0.103 6.370 1.00 92.50 87 LEU A C 1
ATOM 680 O O . LEU A 1 87 ? -11.161 -0.532 5.441 1.00 92.50 87 LEU A O 1
ATOM 684 N N . GLU A 1 88 ? -11.886 -0.461 7.557 1.00 94.62 88 GLU A N 1
ATOM 685 C CA . GLU A 1 88 ? -11.551 -1.850 7.879 1.00 94.62 88 GLU A CA 1
ATOM 686 C C . GLU A 1 88 ? -12.306 -2.837 6.978 1.00 94.62 88 GLU A C 1
ATOM 688 O O . GLU A 1 88 ? -11.708 -3.764 6.422 1.00 94.62 88 GLU A O 1
ATOM 693 N N . ALA A 1 89 ? -13.612 -2.626 6.782 1.00 93.81 89 ALA A N 1
ATOM 694 C CA . ALA A 1 89 ? -14.429 -3.456 5.902 1.00 93.81 89 ALA A CA 1
ATOM 695 C C . ALA A 1 89 ? -13.909 -3.444 4.456 1.00 93.81 89 ALA A C 1
ATOM 697 O O . ALA A 1 89 ? -13.900 -4.481 3.791 1.00 93.81 89 ALA A O 1
ATOM 698 N N . MET A 1 90 ? -13.432 -2.297 3.978 1.00 93.31 90 MET A N 1
ATOM 699 C CA . MET A 1 90 ? -12.891 -2.151 2.626 1.00 93.31 90 MET A CA 1
ATOM 700 C C . MET A 1 90 ? -11.495 -2.764 2.493 1.00 93.31 90 MET A C 1
ATOM 702 O O . MET A 1 90 ? -11.227 -3.469 1.522 1.00 93.31 90 MET A O 1
ATOM 706 N N . LEU A 1 91 ? -10.628 -2.601 3.497 1.00 94.69 91 LEU A N 1
ATOM 707 C CA . LEU A 1 91 ? -9.317 -3.258 3.543 1.00 94.69 91 LEU A CA 1
ATOM 708 C C . LEU A 1 91 ? -9.446 -4.790 3.553 1.00 94.69 91 LEU A C 1
ATOM 710 O O . LEU A 1 91 ? -8.637 -5.485 2.932 1.00 94.69 91 LEU A O 1
ATOM 714 N N . LYS A 1 92 ? -10.493 -5.335 4.186 1.00 94.50 92 LYS A N 1
ATOM 715 C CA . LYS A 1 92 ? -10.804 -6.775 4.159 1.00 94.50 92 LYS A CA 1
ATOM 716 C C . LYS A 1 92 ? -11.164 -7.292 2.761 1.00 94.50 92 LYS A C 1
ATOM 718 O O . LYS A 1 92 ? -10.891 -8.454 2.469 1.00 94.50 92 LYS A O 1
ATOM 723 N N . GLN A 1 93 ? -11.687 -6.455 1.861 1.00 93.75 93 GLN A N 1
ATOM 724 C CA . GLN A 1 93 ? -11.951 -6.855 0.467 1.00 93.75 93 GLN A CA 1
ATOM 725 C C . GLN A 1 93 ? -10.663 -7.119 -0.331 1.00 93.75 93 GLN A C 1
ATOM 727 O O . GLN A 1 93 ? -10.691 -7.829 -1.337 1.00 93.75 93 GLN A O 1
ATOM 732 N N . LEU A 1 94 ? -9.527 -6.589 0.134 1.00 93.69 94 LEU A N 1
ATOM 733 C CA . LEU A 1 94 ? -8.205 -6.797 -0.462 1.00 93.69 94 LEU A CA 1
ATOM 734 C C . LEU A 1 94 ? -7.478 -8.029 0.101 1.00 93.69 94 LEU A C 1
ATOM 736 O O . LEU A 1 94 ? -6.327 -8.286 -0.246 1.00 93.69 94 LEU A O 1
ATOM 740 N N . MET A 1 95 ? -8.137 -8.820 0.954 1.00 92.88 95 MET A N 1
ATOM 741 C CA . MET A 1 95 ? -7.581 -10.081 1.435 1.00 92.88 95 MET A CA 1
ATOM 742 C C . MET A 1 95 ? -7.323 -11.079 0.286 1.00 92.88 95 MET A C 1
ATOM 744 O O . MET A 1 95 ? -8.073 -11.129 -0.695 1.00 92.88 95 MET A O 1
ATOM 748 N N . PRO A 1 96 ? -6.308 -11.953 0.429 1.00 94.44 96 PRO A N 1
ATOM 749 C CA . PRO A 1 96 ? -5.504 -12.173 1.636 1.00 94.44 96 PRO A CA 1
ATOM 750 C C . PRO A 1 96 ? -4.305 -11.219 1.782 1.00 94.44 96 PRO A C 1
ATOM 752 O O . PRO A 1 96 ? -3.468 -11.113 0.889 1.00 94.44 96 PRO A O 1
ATOM 755 N N . TRP A 1 97 ? -4.151 -10.631 2.973 1.00 96.31 97 TRP A N 1
ATOM 756 C CA . TRP A 1 97 ? -2.961 -9.868 3.357 1.00 96.31 97 TRP A CA 1
ATOM 757 C C . TRP A 1 97 ? -1.881 -10.802 3.906 1.00 96.31 97 TRP A C 1
ATOM 759 O O . TRP A 1 97 ? -1.934 -11.246 5.054 1.00 96.31 97 TRP A O 1
ATOM 769 N N . ARG A 1 98 ? -0.893 -11.135 3.072 1.00 96.94 98 ARG A N 1
ATOM 770 C CA . ARG A 1 98 ? 0.141 -12.111 3.447 1.00 96.94 98 ARG A CA 1
ATOM 771 C C . ARG A 1 98 ? 1.414 -11.487 4.011 1.00 96.94 98 ARG A C 1
ATOM 773 O O . ARG A 1 98 ? 2.053 -12.124 4.833 1.00 96.94 98 ARG A O 1
ATOM 780 N N . LYS A 1 99 ? 1.808 -10.284 3.590 1.00 97.25 99 LYS A N 1
ATOM 781 C CA . LYS A 1 99 ? 3.057 -9.613 4.009 1.00 97.25 99 LYS A CA 1
ATOM 782 C C . LYS A 1 99 ? 2.735 -8.325 4.756 1.00 97.25 99 LYS A C 1
ATOM 784 O O . LYS A 1 99 ? 1.809 -7.651 4.340 1.00 97.25 99 LYS A O 1
ATOM 789 N N . GLY A 1 100 ? 3.495 -8.002 5.795 1.00 96.25 100 GLY A N 1
ATOM 790 C CA . GLY A 1 100 ? 3.244 -6.892 6.718 1.00 96.25 100 GLY A CA 1
ATOM 791 C C . GLY A 1 100 ? 4.122 -7.021 7.974 1.00 96.25 10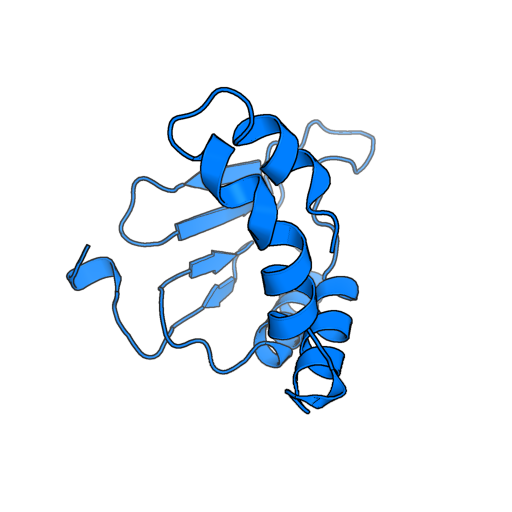0 GLY A C 1
ATOM 792 O O . GLY A 1 100 ? 5.111 -7.766 7.923 1.00 96.25 100 GLY A O 1
ATOM 793 N N . PRO A 1 101 ? 3.782 -6.353 9.093 1.00 96.94 101 PRO A N 1
ATOM 794 C CA . PRO A 1 101 ? 2.492 -5.720 9.395 1.00 96.94 101 PRO A CA 1
ATOM 795 C C . PRO A 1 101 ? 2.338 -4.292 8.842 1.00 96.94 101 PRO A C 1
ATOM 797 O O . PRO A 1 101 ? 3.324 -3.606 8.571 1.00 96.94 101 PRO A O 1
ATOM 800 N N . TYR A 1 102 ? 1.083 -3.842 8.725 1.00 97.75 102 TYR A N 1
ATOM 801 C CA . TYR A 1 102 ? 0.733 -2.451 8.404 1.00 97.75 102 TYR A CA 1
ATOM 802 C C . TYR A 1 102 ? -0.116 -1.827 9.512 1.00 97.75 102 TYR A C 1
ATOM 804 O O . TYR A 1 102 ? -0.888 -2.533 10.164 1.00 97.75 102 TYR A O 1
ATOM 812 N N . HIS A 1 103 ? -0.013 -0.509 9.669 1.00 96.12 103 HIS A N 1
ATOM 813 C CA . HIS A 1 103 ? -0.937 0.305 10.455 1.00 96.12 103 HIS A CA 1
ATOM 814 C C . HIS A 1 103 ? -1.517 1.415 9.578 1.00 96.12 103 HIS A C 1
ATOM 816 O O . HIS A 1 103 ? -0.776 2.244 9.052 1.00 96.12 103 HIS A O 1
ATOM 822 N N . ILE A 1 104 ? -2.836 1.441 9.396 1.00 94.25 104 ILE A N 1
ATOM 823 C CA . ILE A 1 104 ? -3.498 2.398 8.503 1.00 94.25 104 ILE A CA 1
ATOM 824 C C . ILE A 1 104 ? -4.621 3.103 9.260 1.00 94.25 104 ILE A C 1
ATOM 826 O O . ILE A 1 104 ? -5.677 2.529 9.499 1.00 94.25 104 ILE A O 1
ATOM 830 N N . HIS A 1 105 ? -4.391 4.363 9.629 1.00 92.25 105 HIS A N 1
ATOM 831 C CA . HIS A 1 105 ? -5.357 5.259 10.274 1.00 92.25 105 HIS A CA 1
ATOM 832 C C . HIS A 1 105 ? -6.061 4.652 11.506 1.00 92.25 105 HIS A C 1
ATOM 834 O O . HIS A 1 105 ? -7.276 4.779 11.669 1.00 92.25 105 HIS A O 1
ATOM 840 N N . GLY A 1 106 ? -5.295 4.002 12.389 1.00 90.69 106 GLY A N 1
ATOM 841 C CA . GLY A 1 106 ? -5.824 3.337 13.584 1.00 90.69 106 GLY A CA 1
ATOM 842 C C . GLY A 1 106 ? -6.284 1.891 13.372 1.00 90.69 106 GLY A C 1
ATOM 843 O O . GLY A 1 106 ? -6.879 1.326 14.286 1.00 90.69 106 GLY A O 1
ATOM 844 N N . ILE A 1 107 ? -6.033 1.299 12.200 1.00 94.69 107 ILE A N 1
ATOM 845 C CA . ILE A 1 107 ? -6.347 -0.102 11.888 1.00 94.69 107 ILE A CA 1
ATOM 846 C C . ILE A 1 107 ? -5.049 -0.892 11.736 1.00 94.69 107 ILE A C 1
ATOM 848 O O . ILE A 1 107 ? -4.247 -0.615 10.841 1.00 94.69 107 ILE A O 1
ATOM 852 N N . ASP A 1 108 ? -4.877 -1.919 12.566 1.00 96.50 108 ASP A N 1
ATOM 853 C CA . ASP A 1 108 ? -3.768 -2.864 12.452 1.00 96.50 108 ASP A CA 1
ATOM 854 C C . ASP A 1 108 ? -4.104 -3.994 11.475 1.00 96.50 108 ASP A C 1
ATOM 856 O O . ASP A 1 108 ? -5.015 -4.798 11.693 1.00 96.50 108 ASP A O 1
ATOM 860 N N . ILE A 1 109 ? -3.326 -4.093 10.396 1.00 96.69 109 ILE A N 1
ATOM 861 C CA . ILE A 1 109 ? -3.423 -5.197 9.442 1.00 96.69 109 ILE A CA 1
ATOM 862 C C . ILE A 1 109 ? -2.401 -6.263 9.837 1.00 96.69 109 ILE A C 1
ATOM 864 O O . ILE A 1 109 ? -1.242 -6.249 9.412 1.00 96.69 109 ILE A O 1
ATOM 868 N N . ASN A 1 110 ? -2.864 -7.214 10.646 1.00 94.56 110 ASN A N 1
ATOM 869 C CA . ASN A 1 110 ? -2.094 -8.393 11.028 1.00 94.56 110 ASN A CA 1
ATOM 870 C C . ASN A 1 110 ? -2.059 -9.398 9.876 1.00 94.56 110 ASN A C 1
ATOM 872 O O . ASN A 1 110 ? -3.038 -10.087 9.584 1.00 94.56 110 ASN A O 1
ATOM 876 N N . THR A 1 111 ? -0.917 -9.461 9.203 1.00 96.31 111 THR A N 1
ATOM 877 C CA . THR A 1 111 ? -0.714 -10.317 8.035 1.00 96.31 111 THR A CA 1
ATOM 878 C C . THR A 1 111 ? -0.175 -11.687 8.410 1.00 96.31 111 THR A C 1
ATOM 880 O O . THR A 1 111 ? 0.449 -11.852 9.453 1.00 96.31 111 THR A O 1
ATOM 883 N N . GLU A 1 112 ? -0.348 -12.661 7.517 1.00 96.38 112 GLU A N 1
ATOM 884 C CA . GLU A 1 112 ? 0.141 -14.037 7.709 1.00 96.38 112 GLU A CA 1
ATOM 885 C C . GLU A 1 112 ? 1.638 -14.101 8.061 1.00 96.38 112 GLU A C 1
ATOM 887 O O . GLU A 1 112 ? 2.044 -14.863 8.936 1.00 96.38 112 GLU A O 1
ATOM 892 N N . TRP A 1 113 ? 2.467 -13.294 7.396 1.00 96.06 113 TRP A N 1
ATOM 893 C CA . TRP A 1 113 ? 3.907 -13.259 7.620 1.00 96.06 113 TRP A CA 1
ATOM 894 C C . TRP A 1 113 ? 4.330 -12.016 8.393 1.00 96.06 113 TRP A C 1
ATOM 896 O O . TRP A 1 113 ? 4.077 -10.893 7.951 1.00 96.06 113 TRP A O 1
ATOM 906 N N . ARG A 1 114 ? 5.105 -12.235 9.460 1.00 95.69 114 ARG A N 1
ATOM 907 C CA . ARG A 1 114 ? 5.915 -11.220 10.148 1.00 95.69 114 ARG A CA 1
ATOM 908 C C . ARG A 1 114 ? 7.126 -10.852 9.300 1.00 95.69 114 ARG A C 1
ATOM 910 O O . ARG A 1 114 ? 8.219 -11.387 9.466 1.00 95.69 114 ARG A O 1
ATOM 917 N N . SER A 1 115 ? 6.884 -10.021 8.289 1.00 95.94 115 SER A N 1
ATOM 918 C CA . SER A 1 115 ? 7.917 -9.624 7.325 1.00 95.94 115 SER A CA 1
ATOM 919 C C . SER A 1 115 ? 8.938 -8.686 7.965 1.00 95.94 115 SER A C 1
ATOM 921 O O . SER A 1 115 ? 10.083 -8.663 7.529 1.00 95.94 115 SER A O 1
ATOM 923 N N . ASP A 1 116 ? 8.534 -8.018 9.041 1.00 95.19 116 ASP A N 1
ATOM 924 C CA . ASP A 1 116 ? 9.346 -7.199 9.934 1.00 95.19 116 ASP A CA 1
ATOM 925 C C . ASP A 1 116 ? 10.442 -7.965 10.678 1.00 95.19 116 ASP A C 1
ATOM 927 O O . ASP A 1 116 ? 11.466 -7.390 11.000 1.00 95.19 116 ASP A O 1
ATOM 931 N N . LEU A 1 117 ? 10.272 -9.268 10.919 1.00 94.19 117 LEU A N 1
ATOM 932 C CA . LEU A 1 117 ? 11.332 -10.087 11.524 1.00 94.19 117 LEU A CA 1
ATOM 933 C C . LEU A 1 117 ? 12.439 -10.462 10.531 1.00 94.19 117 LEU A C 1
ATOM 935 O O . LEU A 1 117 ? 13.490 -10.955 10.933 1.00 94.19 117 LEU A O 1
ATOM 939 N N . LYS A 1 118 ? 12.169 -10.318 9.232 1.00 93.75 118 LYS A N 1
ATOM 940 C CA . LYS A 1 118 ? 13.115 -10.643 8.161 1.00 93.75 118 LYS A CA 1
ATOM 941 C C . LYS A 1 118 ? 13.852 -9.405 7.652 1.00 93.75 118 LYS A C 1
ATOM 943 O O . LYS A 1 118 ? 14.962 -9.549 7.149 1.00 93.75 118 LYS A O 1
ATOM 948 N N . TRP A 1 119 ? 13.174 -8.262 7.663 1.00 85.44 119 TRP A N 1
ATOM 949 C CA . TRP A 1 119 ? 13.714 -6.983 7.220 1.00 85.44 119 TRP A CA 1
ATOM 950 C C . TRP A 1 119 ? 14.680 -6.424 8.263 1.00 85.44 119 TRP A C 1
ATOM 952 O O . TRP A 1 119 ? 15.764 -5.966 7.846 1.00 85.44 119 TRP A O 1
#

Secondary structure (DSSP, 8-state):
---HHHHHHHTTSTTGGGHHHHHHHHHHHT-TTT-TTHHHHHHHHHHS----S-STTS--PPEEE-SSSSEEEE-SSPPPHHHHHHHHHHHHHT----EE-EEETTEEE--SEEGGGT-

Sequence (119 aa):
MNVNRLFELMRESKLDAWLETLDEQIKQGLCNDTYGKLAGWQAALQALPRITSQDTSQSTSQYIDLNSPQVSVNAALALSDQEKLQLEAMLKQLMPWRKGPYHIHGIDINTEWRSDLKW

InterPro domains:
  IPR027555 tRNA (Mo5U34)-methyltransferase-like [PF08003] (9-119)

Organism: NCBI:txid652676